Protein AF-A0A2N0NPM2-F1 (afdb_monomer_lite)

pLDDT: mean 70.09, std 13.03, range [45.12, 94.56]

Sequence (140 aa):
MSGAYEKAEANGKQTLLRNRANHIADYEALYHINFRNPEPEPNYIYYFGQAKYFEEWYNTRKDDDKSAIYEGFEEISIFTRHFKNVSNEFSNNIEYLIKRNEGKSSIDEFEEICEVKNTLEIEVKKFQLKLEKLRNLTES

Foldseek 3Di:
DPVVVVVVVVVVVVVVVVVVVVVVVVVVVVCVPPPDDPDPDPPPPPPPDPPPCVVVVCVVCVPPPPPPVCVCVVLVVVVVVVVVVLVVVVVVVVVVLCVVCPPDDDPVCVVVVVVVVVVVVVSVVVVVVVVVVSVVVVVD

Organism: NCBI:txid588596

Secondary structure (DSSP, 8-state):
-HHHHHHHHHHHHHHHHHHHHHHHHHHHHHHHHHTPPPPP-----------TTHHHHHHTTTT-TT-TTTTTHHHHHHHHHHHHHHHHHHHHHHHHHHHHHTT--TTHHHHHHHHHHHHHHHHHHHHHHHHHHHHHHH--

Radius of gyration: 32.59 Å; chains: 1; bounding box: 77×32×95 Å

Structure (mmCIF, N/CA/C/O backbone):
data_AF-A0A2N0NPM2-F1
#
_entry.id   AF-A0A2N0NPM2-F1
#
loop_
_atom_site.group_PDB
_atom_site.id
_atom_site.type_symbol
_atom_site.label_atom_id
_atom_site.label_alt_id
_atom_site.label_comp_id
_atom_site.label_asym_id
_atom_site.label_entity_id
_atom_site.label_seq_id
_atom_site.pdbx_PDB_ins_code
_atom_site.Cartn_x
_atom_site.Cartn_y
_atom_site.Cartn_z
_atom_site.occupancy
_atom_site.B_iso_or_equiv
_atom_site.auth_seq_id
_atom_site.auth_comp_id
_atom_site.auth_asym_id
_atom_site.auth_atom_id
_atom_site.pdbx_PDB_model_num
ATOM 1 N N . MET A 1 1 ? 49.969 4.060 -55.558 1.00 56.38 1 MET A N 1
ATOM 2 C CA . MET A 1 1 ? 49.852 3.572 -54.164 1.00 56.38 1 MET A CA 1
ATOM 3 C C . MET A 1 1 ? 48.932 4.448 -53.282 1.00 56.38 1 MET A C 1
ATOM 5 O O . MET A 1 1 ? 49.012 4.329 -52.069 1.00 56.38 1 MET A O 1
ATOM 9 N N . SER A 1 2 ? 48.023 5.281 -53.820 1.00 63.09 2 SER A N 1
ATOM 10 C CA . SER A 1 2 ? 47.179 6.182 -52.997 1.00 63.09 2 SER A CA 1
ATOM 11 C C . SER A 1 2 ? 45.982 5.493 -52.320 1.00 63.09 2 SER A C 1
ATOM 13 O O . SER A 1 2 ? 45.694 5.766 -51.160 1.00 63.09 2 SER A O 1
ATOM 15 N N . GLY A 1 3 ? 45.338 4.527 -52.984 1.00 68.38 3 GLY A N 1
ATOM 16 C CA . GLY A 1 3 ? 44.095 3.918 -52.478 1.00 68.38 3 GLY A CA 1
ATOM 17 C C . GLY A 1 3 ? 44.230 3.054 -51.213 1.00 68.38 3 GLY A C 1
ATOM 18 O O . GLY A 1 3 ? 43.247 2.833 -50.511 1.00 68.38 3 GLY A O 1
ATOM 19 N N . ALA A 1 4 ? 45.434 2.571 -50.882 1.00 70.88 4 ALA A N 1
ATOM 20 C CA . ALA A 1 4 ? 45.657 1.807 -49.650 1.00 70.88 4 ALA A CA 1
ATOM 21 C C . ALA A 1 4 ? 45.640 2.708 -48.400 1.00 70.88 4 ALA A C 1
ATOM 23 O O . ALA A 1 4 ? 45.126 2.302 -47.358 1.00 70.88 4 ALA A O 1
ATOM 24 N N . TYR A 1 5 ? 46.152 3.936 -48.524 1.00 71.56 5 TYR A N 1
ATOM 25 C CA . TYR A 1 5 ? 46.190 4.919 -47.439 1.00 71.56 5 TYR A CA 1
ATOM 26 C C . TYR A 1 5 ? 44.801 5.490 -47.142 1.00 71.56 5 TYR A C 1
ATOM 28 O O . TYR A 1 5 ? 44.401 5.535 -45.983 1.00 71.56 5 TYR A O 1
ATOM 36 N N . GLU A 1 6 ? 44.028 5.824 -48.176 1.00 78.31 6 GLU A N 1
ATOM 37 C CA . GLU A 1 6 ? 42.649 6.317 -48.025 1.00 78.31 6 GLU A CA 1
ATOM 38 C C . GLU A 1 6 ? 41.747 5.281 -47.337 1.00 78.31 6 GLU A C 1
ATOM 40 O O . GLU A 1 6 ? 40.969 5.606 -46.437 1.00 78.31 6 GLU A O 1
ATOM 45 N N . LYS A 1 7 ? 41.902 3.998 -47.693 1.00 79.25 7 LYS A N 1
ATOM 46 C CA . LYS A 1 7 ? 41.169 2.895 -47.058 1.00 79.25 7 LYS A CA 1
ATOM 47 C C . LYS A 1 7 ? 41.572 2.696 -45.593 1.00 79.25 7 LYS A C 1
ATOM 49 O O . LYS A 1 7 ? 40.711 2.443 -44.751 1.00 79.25 7 LYS A O 1
ATOM 54 N N . ALA A 1 8 ? 42.861 2.819 -45.275 1.00 80.75 8 ALA A N 1
ATOM 55 C CA . ALA A 1 8 ? 43.350 2.737 -43.900 1.00 80.75 8 ALA A CA 1
ATOM 56 C C . ALA A 1 8 ? 42.843 3.911 -43.043 1.00 80.75 8 ALA A C 1
ATOM 58 O O . ALA A 1 8 ? 42.424 3.702 -41.906 1.00 80.75 8 ALA A O 1
ATOM 59 N N . GLU A 1 9 ? 42.807 5.123 -43.601 1.00 83.19 9 GLU A N 1
ATOM 60 C CA . GLU A 1 9 ? 42.295 6.313 -42.922 1.00 83.19 9 GLU A CA 1
ATOM 61 C C . GLU A 1 9 ? 40.791 6.203 -42.624 1.00 83.19 9 GLU A C 1
ATOM 63 O O . GLU A 1 9 ? 40.362 6.458 -41.496 1.00 83.19 9 GLU A O 1
ATOM 68 N N . ALA A 1 10 ? 39.985 5.765 -43.599 1.00 82.44 10 ALA A N 1
ATOM 69 C CA . ALA A 1 10 ? 38.549 5.557 -43.414 1.00 82.44 10 ALA A CA 1
ATOM 70 C C . ALA A 1 10 ? 38.253 4.484 -42.349 1.00 82.44 10 ALA A C 1
ATOM 72 O O . ALA A 1 10 ? 37.450 4.711 -41.439 1.00 82.44 10 ALA A O 1
ATOM 73 N N . ASN A 1 11 ? 38.964 3.353 -42.399 1.00 88.38 11 ASN A N 1
ATOM 74 C CA . ASN A 1 1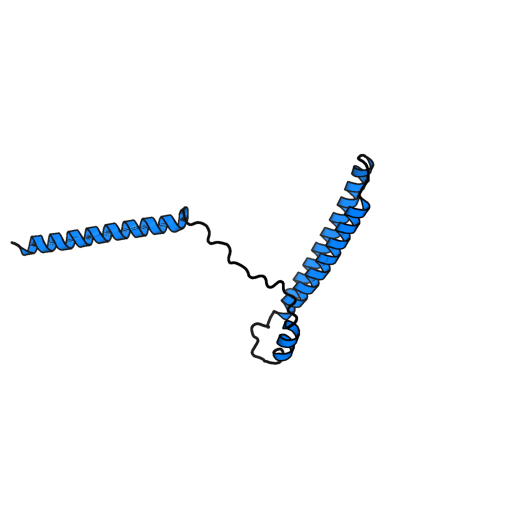1 ? 38.830 2.278 -41.413 1.00 88.38 11 ASN A CA 1
ATOM 75 C C . ASN A 1 11 ? 39.272 2.721 -40.008 1.00 88.38 11 ASN A C 1
ATOM 77 O O . ASN A 1 11 ? 38.636 2.360 -39.014 1.00 88.38 11 ASN A O 1
ATOM 81 N N . GLY A 1 12 ? 40.332 3.530 -39.916 1.00 89.31 12 GLY A N 1
ATOM 82 C CA . GLY A 1 12 ? 40.798 4.113 -38.659 1.00 89.31 12 GLY A CA 1
ATOM 83 C C . GLY A 1 12 ? 39.754 5.041 -38.039 1.00 89.31 12 GLY A C 1
ATOM 84 O O . GLY A 1 12 ? 39.423 4.897 -36.861 1.00 89.31 12 GLY A O 1
ATOM 85 N N . LYS A 1 13 ? 39.158 5.932 -38.843 1.00 91.12 13 LYS A N 1
ATOM 86 C CA . LYS A 1 13 ? 38.074 6.827 -38.402 1.00 91.12 13 LYS A CA 1
ATOM 87 C C . LYS A 1 13 ? 36.849 6.045 -37.927 1.00 91.12 13 LYS A C 1
ATOM 89 O O . LYS A 1 13 ? 36.333 6.327 -36.849 1.00 91.12 13 LYS A O 1
ATOM 94 N N . GLN A 1 14 ? 36.412 5.035 -38.679 1.00 92.44 14 GLN A N 1
ATOM 95 C CA . GLN A 1 14 ? 35.257 4.216 -38.301 1.00 92.44 14 GLN A CA 1
ATOM 96 C C . GLN A 1 14 ? 35.504 3.437 -37.000 1.00 92.44 14 GLN A C 1
ATOM 98 O O . GLN A 1 14 ? 34.631 3.386 -36.133 1.00 92.44 14 GLN A O 1
ATOM 103 N N . THR A 1 15 ? 36.703 2.877 -36.830 1.00 92.94 15 THR A N 1
ATOM 104 C CA . THR A 1 15 ? 37.089 2.149 -35.611 1.00 92.94 15 THR A CA 1
ATOM 105 C C . THR A 1 15 ? 37.135 3.076 -34.399 1.00 92.94 15 THR A C 1
ATOM 107 O O . THR A 1 15 ? 36.613 2.733 -33.339 1.00 92.94 15 THR A O 1
ATOM 110 N N . LEU A 1 16 ? 37.691 4.282 -34.559 1.00 93.69 16 LEU A N 1
ATOM 111 C CA . LEU A 1 16 ? 37.723 5.297 -33.507 1.00 93.69 16 LEU A CA 1
ATOM 112 C C . LEU A 1 16 ? 36.308 5.700 -33.070 1.00 93.69 16 LEU A C 1
ATOM 114 O O . LEU A 1 16 ? 36.030 5.764 -31.873 1.00 93.69 16 LEU A O 1
ATOM 118 N N . LEU A 1 17 ? 35.414 5.956 -34.030 1.00 94.25 17 LEU A N 1
ATOM 119 C CA . LEU A 1 17 ? 34.024 6.317 -33.748 1.00 94.25 17 LEU A CA 1
ATOM 120 C C . LEU A 1 17 ? 33.285 5.185 -33.032 1.00 94.25 17 LEU A C 1
ATOM 122 O O . LEU A 1 17 ? 32.584 5.439 -32.057 1.00 94.25 17 LEU A O 1
ATOM 126 N N . ARG A 1 18 ? 33.496 3.936 -33.463 1.00 93.19 18 ARG A N 1
ATOM 127 C CA . ARG A 1 18 ? 32.889 2.760 -32.833 1.00 93.19 18 ARG A CA 1
ATOM 128 C C . ARG A 1 18 ? 33.357 2.574 -31.389 1.00 93.19 18 ARG A C 1
ATOM 130 O O . ARG A 1 18 ? 32.525 2.366 -30.515 1.00 93.19 18 ARG A O 1
ATOM 137 N N . ASN A 1 19 ? 34.655 2.722 -31.121 1.00 94.19 19 ASN A N 1
ATOM 138 C CA . ASN A 1 19 ? 35.176 2.657 -29.752 1.00 94.19 19 ASN A CA 1
ATOM 139 C C . ASN A 1 19 ? 34.615 3.775 -28.868 1.00 94.19 19 ASN A C 1
ATOM 141 O O . ASN A 1 19 ? 34.227 3.517 -27.734 1.00 94.19 19 ASN A O 1
ATOM 145 N N . ARG A 1 20 ? 34.520 5.008 -29.380 1.00 94.56 20 ARG A N 1
ATOM 146 C CA . ARG A 1 20 ? 33.920 6.122 -28.628 1.00 94.56 20 ARG A CA 1
ATOM 147 C C . ARG A 1 20 ? 32.447 5.875 -28.308 1.00 94.56 20 ARG A C 1
ATOM 149 O O . ARG A 1 20 ? 32.044 6.114 -27.178 1.00 94.56 20 ARG A O 1
ATOM 156 N N . ALA A 1 21 ? 31.672 5.378 -29.270 1.00 92.88 21 ALA A N 1
ATOM 157 C CA . ALA A 1 21 ? 30.266 5.045 -29.055 1.00 92.88 21 ALA A CA 1
ATOM 158 C C . ALA A 1 21 ? 30.094 3.953 -27.988 1.00 92.88 21 ALA A C 1
ATOM 160 O O . ALA A 1 21 ? 29.254 4.101 -27.107 1.00 92.88 21 ALA A O 1
ATOM 161 N N . ASN A 1 22 ? 30.933 2.911 -28.015 1.00 92.44 22 ASN A N 1
ATOM 162 C CA . ASN A 1 22 ? 30.912 1.861 -26.996 1.00 92.44 22 ASN A CA 1
ATOM 163 C C . ASN A 1 22 ? 31.216 2.421 -25.599 1.00 92.44 22 ASN A C 1
ATOM 165 O O . ASN A 1 22 ? 30.475 2.148 -24.665 1.00 92.44 22 ASN A O 1
ATOM 169 N N . HIS A 1 23 ? 32.238 3.271 -25.463 1.00 87.38 23 HIS A N 1
ATOM 170 C CA . HIS A 1 23 ? 32.556 3.893 -24.175 1.00 87.38 23 HIS A CA 1
ATOM 171 C C . HIS A 1 23 ? 31.429 4.784 -23.633 1.00 87.38 23 HIS A C 1
ATOM 173 O O . HIS A 1 23 ? 31.232 4.830 -22.422 1.00 87.38 23 HIS A O 1
ATOM 179 N N . ILE A 1 24 ? 30.693 5.485 -24.503 1.00 87.81 24 ILE A N 1
ATOM 180 C CA . ILE A 1 24 ? 29.524 6.281 -24.097 1.00 87.81 24 ILE A CA 1
ATOM 181 C C . ILE A 1 24 ? 28.404 5.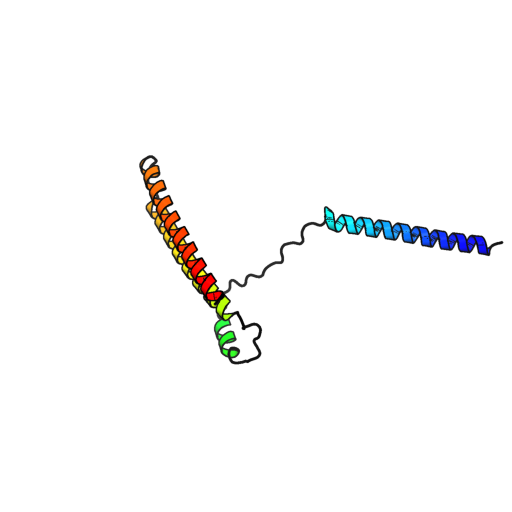358 -23.613 1.00 87.81 24 ILE A C 1
ATOM 183 O O . ILE A 1 24 ? 27.884 5.574 -22.525 1.00 87.81 24 ILE A O 1
ATOM 187 N N . ALA A 1 25 ? 28.089 4.304 -24.370 1.00 86.00 25 ALA A N 1
ATOM 188 C CA . ALA A 1 25 ? 27.055 3.342 -23.998 1.00 86.00 25 ALA A CA 1
ATOM 189 C C . ALA A 1 25 ? 27.372 2.636 -22.667 1.00 86.00 25 ALA A C 1
ATOM 191 O O . ALA A 1 25 ? 26.495 2.514 -21.814 1.00 86.00 25 ALA A O 1
ATOM 192 N N . ASP A 1 26 ? 28.628 2.230 -22.459 1.00 84.06 26 ASP A N 1
ATOM 193 C CA . ASP A 1 26 ? 29.081 1.619 -21.206 1.00 84.06 26 ASP A CA 1
ATOM 194 C C . ASP A 1 26 ? 28.956 2.601 -20.029 1.00 84.06 26 ASP A C 1
ATOM 196 O O . ASP A 1 26 ? 28.510 2.229 -18.942 1.00 84.06 26 ASP A O 1
ATOM 200 N N . TYR A 1 27 ? 29.316 3.872 -20.239 1.00 79.69 27 TYR A N 1
ATOM 201 C CA . TYR A 1 27 ? 29.200 4.906 -19.211 1.00 79.69 27 TYR A CA 1
ATOM 202 C C . TYR A 1 27 ? 27.738 5.216 -18.866 1.00 79.69 27 TYR A C 1
ATOM 204 O O . TYR A 1 27 ? 27.395 5.282 -17.688 1.00 79.69 27 TYR A O 1
ATOM 212 N N . GLU A 1 28 ? 26.866 5.357 -19.866 1.00 77.38 28 GLU A N 1
ATOM 213 C CA . GLU A 1 28 ? 25.427 5.573 -19.672 1.00 77.38 28 GLU A CA 1
ATOM 214 C C . GLU A 1 28 ? 24.777 4.383 -18.953 1.00 77.38 28 GLU A C 1
ATOM 216 O O . GLU A 1 28 ? 24.046 4.576 -17.980 1.00 77.38 28 GLU A O 1
ATOM 221 N N . ALA A 1 29 ? 25.106 3.148 -19.346 1.00 76.00 29 ALA A N 1
ATOM 222 C CA . ALA A 1 29 ? 24.611 1.942 -18.686 1.00 76.00 29 ALA A CA 1
ATOM 223 C C . ALA A 1 29 ? 25.011 1.887 -17.200 1.00 76.00 29 ALA A C 1
ATOM 225 O O . ALA A 1 29 ? 24.177 1.583 -16.346 1.00 76.00 29 ALA A O 1
ATOM 226 N N . LEU A 1 30 ? 26.258 2.238 -16.868 1.00 68.69 30 LEU A N 1
ATOM 227 C CA . LEU A 1 30 ? 26.721 2.321 -15.478 1.00 68.69 30 LEU A CA 1
ATOM 228 C C . LEU A 1 30 ? 26.079 3.488 -14.711 1.00 68.69 30 LEU A C 1
ATOM 230 O O . LEU A 1 30 ? 25.785 3.357 -13.519 1.00 68.69 30 LEU A O 1
ATOM 234 N N . TYR A 1 31 ? 25.828 4.616 -15.381 1.00 64.62 31 TYR A N 1
ATOM 235 C CA . TYR A 1 31 ? 25.175 5.783 -14.789 1.00 64.62 31 TYR A CA 1
ATOM 236 C C . TYR A 1 31 ? 23.726 5.480 -14.385 1.00 64.62 31 TYR A C 1
ATOM 238 O O . TYR A 1 31 ? 23.293 5.869 -13.298 1.00 64.62 31 TYR A O 1
ATOM 246 N N . HIS A 1 32 ? 22.999 4.713 -15.204 1.00 62.59 32 HIS A N 1
ATOM 247 C CA . HIS A 1 32 ? 21.626 4.296 -14.912 1.00 62.59 32 HIS A CA 1
ATOM 248 C C . HIS A 1 32 ? 21.500 3.344 -13.715 1.00 62.59 32 HIS A C 1
ATOM 250 O O . HIS A 1 32 ? 20.460 3.362 -13.059 1.00 62.59 32 HIS A O 1
ATOM 256 N N . ILE A 1 33 ? 22.529 2.544 -13.414 1.00 64.19 33 ILE A N 1
ATOM 257 C CA . ILE A 1 33 ? 22.500 1.569 -12.311 1.00 64.19 33 ILE A CA 1
ATOM 258 C C . ILE A 1 33 ? 22.916 2.214 -10.981 1.00 64.19 33 ILE A C 1
ATOM 260 O O . ILE A 1 33 ? 22.285 1.959 -9.960 1.00 64.19 33 ILE A O 1
ATOM 264 N N . ASN A 1 34 ? 23.956 3.056 -10.985 1.00 60.62 34 ASN A N 1
ATOM 265 C CA . ASN A 1 34 ? 24.607 3.495 -9.742 1.00 60.62 34 ASN A CA 1
ATOM 266 C C . ASN A 1 34 ? 24.377 4.969 -9.368 1.00 60.62 34 ASN A C 1
ATOM 268 O O . ASN A 1 34 ? 24.610 5.332 -8.217 1.00 60.62 34 ASN A O 1
ATOM 272 N N . PHE A 1 35 ? 23.956 5.826 -10.307 1.00 61.03 35 PHE A N 1
ATOM 273 C CA . PHE A 1 35 ? 23.906 7.285 -10.096 1.00 61.03 35 PHE A CA 1
ATOM 274 C C . PHE A 1 35 ? 22.583 7.938 -10.502 1.00 61.03 35 PHE A C 1
ATOM 276 O O . PHE A 1 35 ? 22.423 9.152 -10.368 1.00 61.03 35 PHE A O 1
ATOM 283 N N . ARG A 1 36 ? 21.617 7.152 -10.983 1.00 61.34 36 ARG A N 1
ATOM 284 C CA . ARG A 1 36 ? 20.269 7.647 -11.242 1.00 61.34 36 ARG A CA 1
ATOM 285 C C . ARG A 1 36 ? 19.586 7.895 -9.900 1.00 61.34 36 ARG A C 1
ATOM 287 O O . ARG A 1 36 ? 19.401 6.963 -9.122 1.00 61.34 36 ARG A O 1
ATOM 294 N N . ASN A 1 37 ? 19.194 9.142 -9.636 1.00 65.81 37 ASN A N 1
ATOM 295 C CA . ASN A 1 37 ? 18.247 9.412 -8.556 1.00 65.81 37 ASN A CA 1
ATOM 296 C C . ASN A 1 37 ? 17.015 8.524 -8.782 1.00 65.81 37 ASN A C 1
ATOM 298 O O . ASN A 1 37 ? 16.582 8.419 -9.937 1.00 65.81 37 ASN A O 1
ATOM 302 N N . PRO A 1 38 ? 16.465 7.882 -7.736 1.00 67.88 38 PRO A N 1
ATOM 303 C CA . PRO A 1 38 ? 15.226 7.136 -7.885 1.00 67.88 38 PRO A CA 1
ATOM 304 C C . PRO A 1 38 ? 14.204 8.045 -8.568 1.00 67.88 38 PRO A C 1
ATOM 306 O O . PRO A 1 38 ? 14.121 9.236 -8.245 1.00 67.88 38 PRO A O 1
ATOM 309 N N . GLU A 1 39 ? 13.490 7.510 -9.564 1.00 62.78 39 GLU A N 1
ATOM 310 C CA . GLU A 1 39 ? 12.358 8.242 -10.126 1.00 62.78 39 GLU A CA 1
ATOM 311 C C . GLU A 1 39 ? 11.469 8.672 -8.956 1.00 62.78 39 GLU A C 1
ATOM 313 O O . GLU A 1 39 ? 11.254 7.862 -8.046 1.00 62.78 39 GLU A O 1
ATOM 318 N N . PRO A 1 40 ? 11.017 9.940 -8.918 1.00 68.31 40 PRO A N 1
ATOM 319 C CA . PRO A 1 40 ? 10.084 10.356 -7.886 1.00 68.31 40 PRO A CA 1
ATOM 320 C C . PRO A 1 40 ? 8.917 9.374 -7.906 1.00 68.31 40 PRO A C 1
ATOM 322 O O . PRO A 1 40 ? 8.460 8.997 -8.990 1.00 68.31 40 PRO A O 1
ATOM 325 N N . GLU A 1 41 ? 8.484 8.933 -6.722 1.00 59.75 41 GLU A N 1
ATOM 326 C CA . GLU A 1 41 ? 7.323 8.054 -6.614 1.00 59.75 41 GLU A CA 1
ATOM 327 C C . GLU A 1 41 ? 6.211 8.613 -7.508 1.00 59.75 41 GLU A C 1
ATOM 329 O O . GLU A 1 41 ? 5.996 9.834 -7.505 1.00 59.75 41 GLU A O 1
ATOM 334 N N . PRO A 1 42 ? 5.550 7.770 -8.325 1.00 60.69 42 PRO A N 1
ATOM 335 C CA . PRO A 1 42 ? 4.477 8.249 -9.175 1.00 60.69 42 PRO A CA 1
ATOM 336 C C . PRO A 1 42 ? 3.513 9.030 -8.291 1.00 60.69 42 PRO A C 1
ATOM 338 O O . PRO A 1 42 ? 3.074 8.525 -7.259 1.00 60.69 42 PRO A O 1
ATOM 341 N N . ASN A 1 43 ? 3.231 10.281 -8.667 1.00 56.06 43 ASN A N 1
ATOM 342 C CA . ASN A 1 43 ? 2.258 11.104 -7.965 1.00 56.06 43 ASN A CA 1
ATOM 343 C C . ASN A 1 43 ? 0.904 10.400 -8.076 1.00 56.06 43 ASN A C 1
ATOM 345 O O . ASN A 1 43 ? 0.158 10.607 -9.034 1.00 56.06 43 ASN A O 1
ATOM 349 N N . TYR A 1 44 ? 0.594 9.538 -7.112 1.00 54.31 44 TYR A N 1
ATOM 350 C CA . TYR A 1 44 ? -0.734 8.994 -6.948 1.00 54.31 44 TYR A CA 1
ATOM 351 C C . TYR A 1 44 ? -1.636 10.186 -6.650 1.00 54.31 44 TYR A C 1
ATOM 353 O O . TYR A 1 44 ? -1.603 10.758 -5.560 1.00 54.31 44 TYR A O 1
ATOM 361 N N . ILE A 1 45 ? -2.435 10.595 -7.635 1.00 60.31 45 ILE A N 1
ATOM 362 C CA . ILE A 1 45 ? -3.546 11.503 -7.381 1.00 60.31 45 ILE A CA 1
ATOM 363 C C . ILE A 1 45 ? -4.586 10.674 -6.627 1.00 60.31 45 ILE A C 1
ATOM 365 O O . ILE A 1 45 ? -5.488 10.082 -7.218 1.00 60.31 45 ILE A O 1
ATOM 369 N N . TYR A 1 46 ? -4.437 10.589 -5.307 1.00 48.97 46 TYR A N 1
ATOM 370 C CA . TYR A 1 46 ? -5.484 10.071 -4.443 1.00 48.97 46 TYR A CA 1
ATOM 371 C C . TYR A 1 46 ? -6.645 11.065 -4.476 1.00 48.97 46 TYR A C 1
ATOM 373 O O . TYR A 1 46 ? -6.610 12.110 -3.826 1.00 48.97 46 TYR A O 1
ATOM 381 N N . TYR A 1 47 ? -7.688 10.750 -5.244 1.00 45.12 47 TYR A N 1
ATOM 382 C CA . TYR A 1 47 ? -8.949 11.486 -5.210 1.00 45.12 47 TYR A CA 1
ATOM 383 C C . TYR A 1 47 ? -9.676 11.190 -3.886 1.00 45.12 47 TYR A C 1
ATOM 385 O O . TYR A 1 47 ? -10.658 10.456 -3.833 1.00 45.12 47 TYR A O 1
ATOM 393 N N . PHE A 1 48 ? -9.220 11.795 -2.788 1.00 46.06 48 PHE A N 1
ATOM 394 C CA . PHE A 1 48 ? -9.995 11.904 -1.548 1.00 46.06 48 PHE A CA 1
ATOM 395 C C . PHE A 1 48 ? -11.000 13.055 -1.663 1.00 46.06 48 PHE A C 1
ATOM 397 O O . PHE A 1 48 ? -11.022 13.995 -0.874 1.00 46.06 48 PHE A O 1
ATOM 404 N N . GLY A 1 49 ? -11.840 13.001 -2.692 1.00 46.12 49 GLY A N 1
ATOM 405 C CA . GLY A 1 49 ? -12.956 13.916 -2.860 1.00 46.12 49 GLY A CA 1
ATOM 406 C C . GLY A 1 49 ? -14.248 13.129 -2.764 1.00 46.12 49 GLY A C 1
ATOM 407 O O . GLY A 1 49 ? -14.521 12.307 -3.633 1.00 46.12 49 GLY A O 1
ATOM 408 N N . GLN A 1 50 ? -15.075 13.397 -1.751 1.00 53.88 50 GLN A N 1
ATOM 409 C CA . GLN A 1 50 ? -16.505 13.095 -1.849 1.00 53.88 50 GLN A CA 1
ATOM 410 C C . GLN A 1 50 ? -17.072 13.982 -2.962 1.00 53.88 50 GLN A C 1
ATOM 412 O O . GLN A 1 50 ? -17.519 15.104 -2.726 1.00 53.88 50 GLN A O 1
ATOM 417 N N . ALA A 1 51 ? -16.947 13.527 -4.206 1.00 51.94 51 ALA A N 1
ATOM 418 C CA . ALA A 1 51 ? -17.412 14.273 -5.353 1.00 51.94 51 ALA A CA 1
ATOM 419 C C . ALA A 1 51 ? -18.942 14.289 -5.307 1.00 51.94 51 ALA A C 1
ATOM 421 O O . ALA A 1 51 ? -19.584 13.264 -5.506 1.00 51.94 51 ALA A O 1
ATOM 422 N N . LYS A 1 52 ? -19.524 15.470 -5.060 1.00 57.19 52 LYS A N 1
ATOM 423 C CA . LYS A 1 52 ? -20.979 15.715 -5.115 1.00 57.19 52 LYS A CA 1
ATOM 424 C C . LYS A 1 52 ? -21.621 15.213 -6.416 1.00 57.19 52 LYS A C 1
ATOM 426 O O . LYS A 1 52 ? -22.792 14.879 -6.431 1.00 57.19 52 LYS A O 1
ATOM 431 N N . TYR A 1 53 ? -20.827 15.133 -7.479 1.00 57.41 53 TYR A N 1
ATOM 432 C CA . TYR A 1 53 ? -21.237 14.713 -8.816 1.00 57.41 53 TYR A CA 1
ATOM 433 C C . TYR A 1 53 ? -21.025 13.215 -9.088 1.00 57.41 53 TYR A C 1
ATOM 435 O O . TYR A 1 53 ? -21.395 12.736 -10.155 1.00 57.41 53 TYR A O 1
ATOM 443 N N . PHE A 1 54 ? -20.415 12.464 -8.161 1.00 61.47 54 PHE A N 1
ATOM 444 C CA . PHE A 1 54 ? -20.157 11.034 -8.353 1.00 61.47 54 PHE A CA 1
ATOM 445 C C . PHE A 1 54 ? -21.451 10.225 -8.370 1.00 61.47 54 PHE A C 1
ATOM 447 O O . PHE A 1 54 ? -21.608 9.345 -9.205 1.00 61.47 54 PHE A O 1
ATOM 454 N N . GLU A 1 55 ? -22.392 1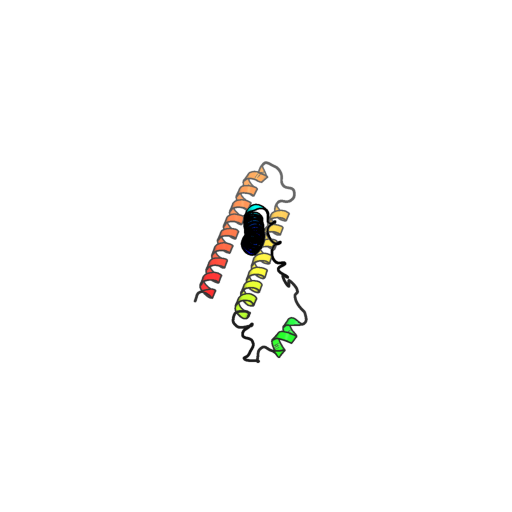0.538 -7.481 1.00 63.03 55 GLU A N 1
ATOM 455 C CA . GLU A 1 55 ? -23.657 9.809 -7.374 1.00 63.03 55 GLU A CA 1
ATOM 456 C C . GLU A 1 55 ? -24.540 10.020 -8.615 1.00 63.03 55 GLU A C 1
ATOM 458 O O . GLU A 1 55 ? -25.126 9.074 -9.137 1.00 63.03 55 GLU A O 1
ATOM 463 N N . GLU A 1 56 ? -24.557 11.239 -9.160 1.00 68.50 56 GLU A N 1
ATOM 464 C CA . GLU A 1 56 ? -25.213 11.556 -10.436 1.00 68.50 56 GLU A CA 1
ATOM 465 C C . GLU A 1 56 ? -24.518 10.869 -11.624 1.00 68.50 56 GLU A C 1
ATOM 467 O O . GLU A 1 56 ? -25.168 10.278 -12.489 1.00 68.50 56 GLU A O 1
ATOM 472 N N . TRP A 1 57 ? -23.183 10.889 -11.659 1.00 68.50 57 TRP A N 1
ATOM 473 C CA . TRP A 1 57 ? -22.400 10.209 -12.692 1.00 68.50 57 TRP A CA 1
ATOM 474 C C . TRP A 1 57 ? -22.560 8.678 -12.650 1.00 68.50 57 TRP A C 1
ATOM 476 O O . TRP A 1 57 ? -22.645 8.048 -13.703 1.00 68.50 57 TRP A O 1
ATOM 486 N N . TYR A 1 58 ? -22.650 8.087 -11.456 1.00 61.25 58 TYR A N 1
ATOM 487 C CA . TYR A 1 58 ? -22.872 6.655 -11.244 1.00 61.25 58 TYR A CA 1
ATOM 488 C C . TYR A 1 58 ? -24.272 6.236 -11.695 1.00 61.25 58 TYR A C 1
ATOM 490 O O . TYR A 1 58 ? -24.421 5.327 -12.510 1.00 61.25 58 TYR A O 1
ATOM 498 N N . ASN A 1 59 ? -25.304 6.949 -11.236 1.00 70.06 59 ASN A N 1
ATOM 499 C CA . ASN A 1 59 ? -26.687 6.634 -11.589 1.00 70.06 59 ASN A CA 1
ATOM 500 C C . ASN A 1 59 ? -26.964 6.727 -13.094 1.00 70.06 59 ASN A C 1
ATOM 502 O O . ASN A 1 59 ? -27.872 6.058 -13.574 1.00 70.06 59 ASN A O 1
ATOM 506 N N . THR A 1 60 ? -26.187 7.524 -13.833 1.00 71.12 60 THR A N 1
ATOM 507 C CA . THR A 1 60 ? -26.320 7.665 -15.291 1.00 71.12 60 THR A CA 1
ATOM 508 C C . THR A 1 60 ? -25.584 6.595 -16.098 1.00 71.12 60 THR A C 1
ATOM 510 O O . THR A 1 60 ? -25.806 6.516 -17.301 1.00 71.12 60 THR A O 1
ATOM 513 N N . ARG A 1 61 ? -24.707 5.789 -15.479 1.00 64.31 61 ARG A N 1
ATOM 514 C CA . ARG A 1 61 ? -23.834 4.825 -16.182 1.00 64.31 61 ARG A CA 1
ATOM 515 C C . ARG A 1 61 ? -23.881 3.397 -15.640 1.00 64.31 61 ARG A C 1
ATOM 517 O O . ARG A 1 61 ? -23.289 2.516 -16.251 1.00 64.31 61 ARG A O 1
ATOM 524 N N . LYS A 1 62 ? -24.573 3.160 -14.52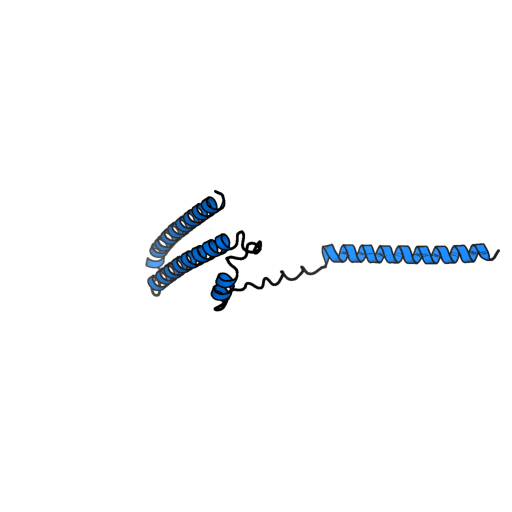2 1.00 63.06 62 LYS A N 1
ATOM 525 C CA . LYS A 1 62 ? -24.717 1.832 -13.899 1.00 63.06 62 LYS A CA 1
ATOM 526 C C . LYS A 1 62 ? -25.395 0.783 -14.794 1.00 63.06 62 LYS A C 1
ATOM 528 O O . LYS A 1 62 ? -25.124 -0.395 -14.624 1.00 63.06 62 LYS A O 1
ATOM 533 N N . ASP A 1 63 ? -26.235 1.218 -15.737 1.00 66.75 63 ASP A N 1
ATOM 534 C CA . ASP A 1 63 ? -26.983 0.338 -16.650 1.00 66.75 63 ASP A CA 1
ATOM 535 C C . ASP A 1 63 ? -26.270 0.147 -18.009 1.00 66.75 63 ASP A C 1
ATOM 537 O O . ASP A 1 63 ? -26.756 -0.587 -18.868 1.00 66.75 63 ASP A O 1
ATOM 541 N N . ASP A 1 64 ? -25.124 0.808 -18.231 1.00 63.16 64 ASP A N 1
ATOM 542 C CA . ASP A 1 64 ? -24.304 0.601 -19.426 1.00 63.16 64 ASP A CA 1
ATOM 543 C C . ASP A 1 64 ? -23.367 -0.603 -19.200 1.00 63.16 64 ASP A C 1
ATOM 545 O O . ASP A 1 64 ? -22.335 -0.491 -18.527 1.00 63.16 64 ASP A O 1
ATOM 549 N N . ASP A 1 65 ? -23.675 -1.727 -19.861 1.00 56.03 65 ASP A N 1
ATOM 550 C CA . ASP A 1 65 ? -22.919 -3.003 -19.914 1.00 56.03 65 ASP A CA 1
ATOM 551 C C . ASP A 1 65 ? -21.433 -2.876 -20.346 1.00 56.03 65 ASP A C 1
ATOM 553 O O . ASP A 1 65 ? -20.721 -3.866 -20.511 1.00 56.03 65 ASP A O 1
ATOM 557 N N . LYS A 1 66 ? -20.929 -1.657 -20.583 1.00 55.88 66 LYS A N 1
ATOM 558 C CA . LYS A 1 66 ? -19.554 -1.369 -21.031 1.00 55.88 66 LYS A CA 1
ATOM 559 C C . LYS A 1 66 ? -18.628 -0.842 -19.942 1.00 55.88 66 LYS A C 1
ATOM 561 O O . LYS A 1 66 ? -17.475 -0.516 -20.233 1.00 55.88 66 LYS A O 1
ATOM 566 N N . SER A 1 67 ? -19.074 -0.746 -18.699 1.00 54.34 67 SER A N 1
ATOM 567 C CA . SER A 1 67 ? -18.218 -0.284 -17.610 1.00 54.34 67 SER A CA 1
ATOM 568 C C . SER A 1 67 ? -17.357 -1.425 -17.047 1.00 54.34 67 SER A C 1
ATOM 570 O O . SER A 1 67 ? -17.418 -1.749 -15.874 1.00 54.34 67 SER A O 1
ATOM 572 N N . ALA A 1 68 ? -16.460 -1.989 -17.868 1.00 55.94 68 ALA A N 1
ATOM 573 C CA . ALA A 1 68 ? -15.415 -2.927 -17.415 1.00 55.94 68 ALA A CA 1
ATOM 574 C C . ALA A 1 68 ? -14.491 -2.318 -16.331 1.00 55.94 68 ALA A C 1
ATOM 576 O O . ALA A 1 68 ? -13.780 -3.024 -15.631 1.00 55.94 68 ALA A O 1
ATOM 577 N N . ILE A 1 69 ? -14.519 -0.989 -16.176 1.00 56.09 69 ILE A N 1
ATOM 578 C CA . ILE A 1 69 ? -13.860 -0.243 -15.092 1.00 56.09 69 ILE A CA 1
ATOM 579 C C . ILE A 1 69 ? -14.583 -0.454 -13.740 1.00 56.09 69 ILE A C 1
ATOM 581 O O . ILE A 1 69 ? -14.011 -0.191 -12.686 1.00 56.09 69 ILE A O 1
ATOM 585 N N . TYR A 1 70 ? -15.846 -0.890 -13.763 1.00 51.53 70 TYR A N 1
ATOM 586 C CA . TYR A 1 70 ? -16.719 -1.035 -12.597 1.00 51.53 70 TYR A CA 1
ATOM 587 C C . TYR A 1 70 ? -16.783 -2.467 -12.050 1.00 51.53 70 TYR A C 1
ATOM 589 O O . TYR A 1 70 ? -17.154 -2.656 -10.891 1.00 51.53 70 TYR A O 1
ATOM 597 N N . GLU A 1 71 ? -16.374 -3.466 -12.837 1.00 52.25 71 GLU A N 1
ATOM 598 C CA . GLU A 1 71 ? -16.208 -4.843 -12.367 1.00 52.25 71 GLU A CA 1
ATOM 599 C C . GLU A 1 71 ? -15.084 -4.862 -11.308 1.00 52.25 71 GLU A C 1
ATOM 601 O O . GLU A 1 71 ? -13.913 -4.642 -11.613 1.00 52.25 71 GLU A O 1
ATOM 606 N N . GLY A 1 72 ? -15.464 -4.989 -10.030 1.00 53.88 72 GLY A N 1
ATOM 607 C CA . GLY A 1 72 ? -14.573 -4.876 -8.862 1.00 53.88 72 GLY A CA 1
ATOM 608 C C . GLY A 1 72 ? -14.586 -3.518 -8.134 1.00 53.88 72 GLY A C 1
ATOM 609 O O . GLY A 1 72 ? -14.085 -3.418 -7.014 1.00 53.88 72 GLY A O 1
ATOM 610 N N . PHE A 1 73 ? -15.200 -2.464 -8.690 1.00 55.16 73 PHE A N 1
ATOM 611 C CA . PHE A 1 73 ? -15.283 -1.159 -8.012 1.00 55.16 73 PHE A CA 1
ATOM 612 C C . PHE A 1 73 ? -16.307 -1.152 -6.865 1.00 55.16 73 PHE A C 1
ATOM 614 O O . PHE A 1 73 ? -16.075 -0.490 -5.850 1.00 55.16 73 PHE A O 1
ATOM 621 N N . GLU A 1 74 ? -17.416 -1.898 -6.974 1.00 57.16 74 GLU A N 1
ATOM 622 C CA . GLU A 1 74 ? -18.379 -2.029 -5.867 1.00 57.16 74 GLU A CA 1
ATOM 623 C C . GLU A 1 74 ? -17.715 -2.608 -4.616 1.00 57.16 74 GLU A C 1
ATOM 625 O O . GLU A 1 74 ? -17.852 -2.030 -3.535 1.00 57.16 74 GLU A O 1
ATOM 630 N N . GLU A 1 75 ? -16.914 -3.663 -4.767 1.00 58.56 75 GLU A N 1
ATOM 631 C CA . GLU A 1 75 ? -16.161 -4.281 -3.673 1.00 58.56 75 GLU A CA 1
ATOM 632 C C . GLU A 1 75 ? -15.163 -3.303 -3.045 1.00 58.56 75 GLU A C 1
ATOM 634 O O . GLU A 1 75 ? -15.159 -3.128 -1.823 1.00 58.56 75 GLU A O 1
ATOM 639 N N . ILE A 1 76 ? -14.392 -2.573 -3.863 1.00 59.78 76 ILE A N 1
ATOM 640 C CA . ILE A 1 76 ? -13.470 -1.525 -3.391 1.00 59.78 76 ILE A CA 1
ATOM 641 C C . ILE A 1 76 ? -14.235 -0.425 -2.637 1.00 59.78 76 ILE A C 1
ATOM 643 O O . ILE A 1 76 ? -13.771 0.070 -1.604 1.00 59.78 76 ILE A O 1
ATOM 647 N N . SER A 1 77 ? -15.427 -0.047 -3.104 1.00 56.75 77 SER A N 1
ATOM 648 C CA . SER A 1 77 ? -16.252 0.993 -2.481 1.00 56.75 77 SER A CA 1
ATOM 649 C C . SER A 1 77 ? -16.833 0.552 -1.129 1.00 56.75 77 SER A C 1
ATOM 651 O O . SER A 1 77 ? -16.835 1.335 -0.169 1.00 56.75 77 SER A O 1
ATOM 653 N N . ILE A 1 78 ? -17.271 -0.708 -1.016 1.00 59.34 78 ILE A N 1
ATOM 654 C CA . ILE A 1 78 ? -17.796 -1.300 0.220 1.00 59.34 78 ILE A CA 1
ATOM 655 C C . ILE A 1 78 ? -16.659 -1.466 1.229 1.00 59.34 78 ILE A C 1
ATOM 657 O O . ILE A 1 78 ? -16.805 -1.052 2.385 1.00 59.34 78 ILE A O 1
ATOM 661 N N . PHE A 1 79 ? -15.507 -1.967 0.777 1.00 57.88 79 PHE A N 1
ATOM 662 C CA . PHE A 1 79 ? -14.296 -2.108 1.578 1.00 57.88 79 PHE A CA 1
ATOM 663 C C . PHE A 1 79 ? -13.827 -0.756 2.126 1.00 57.88 79 PHE A C 1
ATOM 665 O O . PHE A 1 79 ? -13.638 -0.607 3.333 1.00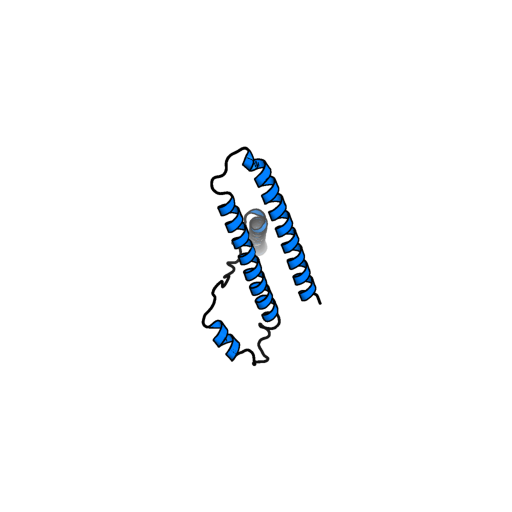 57.88 79 PHE A O 1
ATOM 672 N N . THR A 1 80 ? -13.743 0.271 1.275 1.00 60.06 80 THR A N 1
ATOM 673 C CA . THR A 1 80 ? -13.322 1.624 1.682 1.00 60.06 80 THR A CA 1
ATOM 674 C C . THR A 1 80 ? -14.298 2.238 2.689 1.00 60.06 80 THR A C 1
ATOM 676 O O . THR A 1 80 ? -13.882 2.867 3.665 1.00 60.06 80 THR A O 1
ATOM 679 N N . ARG A 1 81 ? -15.611 2.028 2.509 1.00 65.62 81 ARG A N 1
ATOM 680 C CA . ARG A 1 81 ? -16.641 2.491 3.454 1.00 65.62 81 ARG A CA 1
ATOM 681 C C . ARG A 1 81 ? -16.521 1.793 4.808 1.00 65.62 81 ARG A C 1
ATOM 683 O O . ARG A 1 81 ? -16.591 2.456 5.841 1.00 65.62 81 ARG A O 1
ATOM 690 N N . HIS A 1 82 ? -16.334 0.474 4.808 1.00 61.81 82 HIS A N 1
ATOM 691 C CA . HIS A 1 82 ? -16.153 -0.301 6.036 1.00 61.81 82 HIS A CA 1
ATOM 692 C C . HIS A 1 82 ? -14.869 0.107 6.758 1.00 61.81 82 HIS A C 1
ATOM 694 O O . HIS A 1 82 ? -14.909 0.374 7.957 1.00 61.81 82 HIS A O 1
ATOM 700 N N . PHE A 1 83 ? -13.767 0.268 6.027 1.00 65.06 83 PHE A N 1
ATOM 701 C CA . PHE A 1 83 ? -12.498 0.729 6.579 1.00 65.06 83 PHE A CA 1
ATOM 702 C C . PHE A 1 83 ? -12.615 2.122 7.211 1.00 65.06 83 PHE A C 1
ATOM 704 O O . PHE A 1 83 ? -12.167 2.326 8.336 1.00 65.06 83 PHE A O 1
ATOM 711 N N . LYS A 1 84 ? -13.291 3.069 6.546 1.00 68.50 84 LYS A N 1
ATOM 712 C CA . LYS A 1 84 ? -13.526 4.417 7.091 1.00 68.50 84 LYS A CA 1
ATOM 713 C C . LYS A 1 84 ? -14.334 4.388 8.392 1.00 68.50 84 LYS A C 1
ATOM 715 O O . LYS A 1 84 ? -13.991 5.096 9.335 1.00 68.50 84 LYS A O 1
ATOM 720 N N . ASN A 1 85 ? -15.375 3.558 8.469 1.00 65.62 85 ASN A N 1
ATOM 721 C CA . ASN A 1 85 ? -16.181 3.417 9.686 1.00 65.62 85 ASN A CA 1
ATOM 722 C C . ASN A 1 85 ? -15.367 2.823 10.844 1.00 65.62 85 ASN A C 1
ATOM 724 O O . ASN A 1 85 ? -15.419 3.337 11.958 1.00 65.62 85 ASN A O 1
ATOM 728 N N . VAL A 1 86 ? -14.581 1.783 10.560 1.00 66.31 86 VAL A N 1
ATOM 729 C CA . VAL A 1 86 ? -13.680 1.122 11.517 1.00 66.31 86 VAL A CA 1
ATOM 730 C C . VAL A 1 86 ? -12.592 2.089 12.004 1.00 66.31 86 VAL A C 1
ATOM 732 O O . VAL A 1 86 ? -12.314 2.146 13.199 1.00 66.31 86 VAL A O 1
ATOM 735 N N . SER A 1 87 ? -12.028 2.899 11.105 1.00 65.81 87 SER A N 1
ATOM 736 C CA . SER A 1 87 ? -11.039 3.926 11.449 1.00 65.81 87 SER A CA 1
ATOM 737 C C . SER A 1 87 ? -11.634 5.016 12.341 1.00 65.81 87 SER A C 1
ATOM 739 O O . SER A 1 87 ? -11.000 5.409 13.313 1.00 65.81 87 SER A O 1
ATOM 741 N N . ASN A 1 88 ? -12.854 5.480 12.052 1.00 71.31 88 ASN A N 1
ATOM 742 C CA . ASN A 1 88 ? -13.533 6.476 12.883 1.00 71.31 88 ASN A CA 1
ATOM 743 C C . ASN A 1 88 ? -13.851 5.932 14.289 1.00 71.31 88 ASN A C 1
ATOM 745 O O . ASN A 1 88 ? -13.681 6.648 15.271 1.00 71.31 88 ASN A O 1
ATOM 749 N N . GLU A 1 89 ? -14.284 4.670 14.398 1.00 71.75 89 GLU A N 1
ATOM 750 C CA . GLU A 1 89 ? -14.524 3.994 15.685 1.00 71.75 89 GLU A CA 1
ATOM 751 C C . GLU A 1 89 ? -13.236 3.938 16.527 1.00 71.75 89 GLU A C 1
ATOM 753 O O . GLU A 1 89 ? -13.247 4.305 17.701 1.00 71.75 89 GLU A O 1
ATOM 758 N N . PHE A 1 90 ? -12.108 3.573 15.908 1.00 68.44 90 PHE A N 1
ATOM 759 C CA . PHE A 1 90 ? -10.803 3.538 16.572 1.00 68.44 90 PHE A CA 1
ATOM 760 C C . PHE A 1 90 ? -10.333 4.919 17.039 1.00 68.44 90 PHE A C 1
ATOM 762 O O . PHE A 1 90 ? -9.904 5.078 18.182 1.00 68.44 90 PHE A O 1
ATOM 769 N N . SER A 1 91 ? -10.436 5.931 16.173 1.00 73.81 91 SER A N 1
ATOM 770 C CA . SER A 1 91 ? -10.046 7.302 16.512 1.00 73.81 91 SER A CA 1
ATOM 771 C C . SER A 1 91 ? -10.845 7.846 17.698 1.00 73.81 91 SER A C 1
ATOM 773 O O . SER A 1 91 ? -10.257 8.445 18.595 1.00 73.81 91 SER A O 1
ATOM 775 N N . ASN A 1 92 ? -12.152 7.571 17.754 1.00 74.69 92 ASN A N 1
ATOM 776 C CA . ASN A 1 92 ? -12.999 7.973 18.878 1.00 74.69 92 ASN A CA 1
ATOM 777 C C . ASN A 1 92 ? -12.585 7.286 20.191 1.00 74.69 92 ASN A C 1
ATOM 779 O O . ASN A 1 92 ? -12.570 7.928 21.242 1.00 74.69 92 ASN A O 1
ATOM 783 N N . ASN A 1 93 ? -12.220 6.001 20.140 1.00 74.56 93 ASN A N 1
ATOM 784 C CA . ASN A 1 93 ? -11.759 5.269 21.322 1.00 74.56 93 ASN A CA 1
ATOM 785 C C . ASN A 1 93 ? -10.423 5.814 21.840 1.00 74.56 93 ASN A C 1
ATOM 787 O O . ASN A 1 93 ? -10.273 6.013 23.045 1.00 74.56 93 ASN A O 1
ATOM 791 N N . ILE A 1 94 ? -9.479 6.134 20.950 1.00 74.31 94 ILE A N 1
ATOM 792 C CA . ILE A 1 94 ? -8.214 6.772 21.339 1.00 74.31 94 ILE A CA 1
ATOM 793 C C . ILE A 1 94 ? -8.463 8.142 21.969 1.00 74.31 94 ILE A C 1
ATOM 795 O O . ILE A 1 94 ? -7.900 8.439 23.021 1.00 74.31 94 ILE A O 1
ATOM 799 N N . GLU A 1 95 ? -9.318 8.970 21.368 1.00 78.00 95 GLU A N 1
ATOM 800 C CA . GLU A 1 95 ? -9.629 10.295 21.908 1.00 78.00 95 GLU A CA 1
ATOM 801 C C . GLU A 1 95 ? -10.259 10.201 23.307 1.00 78.00 95 GLU A C 1
ATOM 803 O O . GLU A 1 95 ? -9.895 10.960 24.209 1.00 78.00 95 GLU A O 1
ATOM 808 N N . TYR A 1 96 ? -11.153 9.229 23.518 1.00 75.38 96 TYR A N 1
ATOM 809 C CA . TYR A 1 96 ? -11.723 8.936 24.832 1.00 75.38 96 TYR A CA 1
ATOM 810 C C . TYR A 1 96 ? -10.647 8.542 25.854 1.00 75.38 96 TYR A C 1
ATOM 812 O O . TYR A 1 96 ? -10.651 9.050 26.977 1.00 75.38 96 TYR A O 1
ATOM 820 N N . LEU A 1 97 ? -9.705 7.674 25.472 1.00 71.75 97 LEU A N 1
ATOM 821 C CA . LEU A 1 97 ? -8.609 7.247 26.346 1.00 71.75 97 LEU A CA 1
ATOM 822 C C . LEU A 1 97 ? -7.659 8.402 26.691 1.00 71.75 97 LEU A C 1
ATOM 824 O O . LEU A 1 97 ? -7.248 8.518 27.843 1.00 71.75 97 LEU A O 1
ATOM 828 N N . ILE A 1 98 ? -7.352 9.282 25.733 1.00 77.81 98 ILE A N 1
ATOM 829 C CA . ILE A 1 98 ? -6.520 10.472 25.965 1.00 77.81 98 ILE A CA 1
ATOM 830 C C . ILE A 1 98 ? -7.207 11.409 26.964 1.00 77.81 98 ILE A C 1
ATOM 832 O O . ILE A 1 98 ? -6.615 11.737 27.989 1.00 77.81 98 ILE A O 1
ATOM 836 N N . LYS A 1 99 ? -8.476 11.767 26.724 1.00 80.12 99 LYS A N 1
ATOM 837 C CA . LYS A 1 99 ? -9.259 12.634 27.626 1.00 80.12 99 LYS A CA 1
ATOM 838 C C . LYS A 1 99 ? -9.392 12.055 29.031 1.00 80.12 99 LYS A C 1
ATOM 840 O O . LYS A 1 99 ? -9.342 12.787 30.011 1.00 80.12 99 LYS A O 1
ATOM 845 N N . ARG A 1 100 ? -9.563 10.736 29.147 1.00 69.62 100 ARG A N 1
ATOM 846 C CA . ARG A 1 100 ? -9.667 10.052 30.443 1.00 69.62 100 ARG A CA 1
ATOM 847 C C . ARG A 1 100 ? -8.386 10.164 31.274 1.00 69.62 100 ARG A C 1
ATOM 849 O O . ARG A 1 100 ? -8.473 10.100 32.497 1.00 69.62 100 ARG A O 1
ATOM 856 N N . ASN A 1 101 ? -7.231 10.290 30.630 1.00 64.56 101 ASN A N 1
ATOM 857 C CA . ASN A 1 101 ? -5.923 10.275 31.286 1.00 64.56 101 ASN A CA 1
ATOM 858 C C . ASN A 1 101 ? -5.267 11.662 31.361 1.00 64.56 101 ASN A C 1
ATOM 860 O O . ASN A 1 101 ? -4.184 11.806 31.925 1.00 64.56 101 ASN A O 1
ATOM 864 N N . GLU A 1 102 ? -5.926 12.691 30.832 1.00 72.19 102 GLU A N 1
ATOM 865 C CA . GLU A 1 102 ? -5.476 14.075 30.907 1.00 72.19 102 GLU A CA 1
ATOM 866 C C . GLU A 1 102 ? -5.539 14.570 32.370 1.00 72.19 102 GLU A C 1
ATOM 868 O O . GLU A 1 102 ? -6.616 14.702 32.951 1.00 72.19 102 GLU A O 1
ATOM 873 N N . GLY A 1 103 ? -4.375 14.814 32.990 1.00 66.94 103 GLY A N 1
ATOM 874 C CA . GLY A 1 103 ? -4.258 15.405 34.335 1.00 66.94 103 GLY A CA 1
ATOM 875 C C . GLY A 1 103 ? -4.025 14.445 35.516 1.00 66.94 103 GLY A C 1
ATOM 876 O O . GLY A 1 103 ? -4.155 14.880 36.661 1.00 66.94 103 GLY A O 1
ATOM 877 N N . LYS A 1 104 ? -3.681 13.171 35.282 1.00 64.62 104 LYS A N 1
ATOM 878 C CA . LYS A 1 104 ? -3.330 12.194 36.341 1.00 64.62 104 LYS A CA 1
ATOM 879 C C . LYS A 1 104 ? -1.814 12.164 36.628 1.00 64.62 104 LYS A C 1
ATOM 881 O O . LYS A 1 104 ? -1.055 12.677 35.818 1.00 64.62 104 LYS A O 1
ATOM 886 N N . SER A 1 105 ? -1.394 11.659 37.802 1.00 58.97 105 SER A N 1
ATOM 887 C CA . SER A 1 105 ? -0.033 11.815 38.377 1.00 58.97 105 SER A CA 1
ATOM 888 C C . SER A 1 105 ? 0.758 10.495 38.556 1.00 58.97 105 SER A C 1
ATOM 890 O O . SER A 1 105 ? 0.191 9.466 38.919 1.00 58.97 105 SER A O 1
ATOM 892 N N . SER A 1 106 ? 2.089 10.592 38.408 1.00 58.06 106 SER A N 1
ATOM 893 C CA . SER A 1 106 ? 3.176 9.594 38.238 1.00 58.06 106 SER A CA 1
ATOM 894 C C . SER A 1 106 ? 3.143 8.195 38.885 1.00 58.06 106 SER A C 1
ATOM 896 O O . SER A 1 106 ? 3.919 7.349 38.441 1.00 58.06 106 SER A O 1
ATOM 898 N N . ILE A 1 107 ? 2.333 7.899 39.903 1.00 54.69 107 ILE A N 1
ATOM 899 C CA . ILE A 1 107 ? 2.313 6.567 40.557 1.00 54.69 107 ILE A CA 1
ATOM 900 C C . ILE A 1 107 ? 1.047 5.777 40.211 1.00 54.69 107 ILE A C 1
ATOM 902 O O . ILE A 1 107 ? 1.147 4.587 39.923 1.00 54.69 107 ILE A O 1
ATOM 906 N N . ASP A 1 108 ? -0.097 6.450 40.097 1.00 54.47 108 ASP A N 1
ATOM 907 C CA . ASP A 1 108 ? -1.316 5.873 39.513 1.00 54.47 108 ASP A CA 1
ATOM 908 C C . ASP A 1 108 ? -1.170 5.689 37.985 1.00 54.47 108 ASP A C 1
ATOM 910 O O . ASP A 1 108 ? -1.843 4.863 37.371 1.00 54.47 108 ASP A O 1
ATOM 914 N N . GLU A 1 109 ? -0.217 6.403 37.369 1.00 53.69 109 GLU A N 1
ATOM 915 C CA . GLU A 1 109 ? 0.129 6.292 35.948 1.00 53.69 109 GLU A CA 1
ATOM 916 C C . GLU A 1 109 ? 0.608 4.886 35.549 1.00 53.69 109 GLU A C 1
ATOM 918 O O . GLU A 1 109 ? 0.295 4.443 34.451 1.00 53.69 109 GLU A O 1
ATOM 923 N N . PHE A 1 110 ? 1.330 4.141 36.395 1.00 53.72 110 PHE A N 1
ATOM 924 C CA . PHE A 1 110 ? 1.865 2.826 35.997 1.00 53.72 110 PHE A CA 1
ATOM 925 C C . PHE A 1 110 ? 0.794 1.729 35.926 1.00 53.72 110 PHE A C 1
ATOM 927 O O . PHE A 1 110 ? 0.840 0.885 35.025 1.00 53.72 110 PHE A O 1
ATOM 934 N N . GLU A 1 111 ? -0.166 1.741 36.851 1.00 62.47 111 GLU A N 1
ATOM 935 C CA . GLU A 1 111 ? -1.276 0.784 36.869 1.00 62.47 111 GLU A CA 1
ATOM 936 C C . GLU A 1 111 ? -2.282 1.120 35.758 1.00 62.47 111 GLU A C 1
ATOM 938 O O . GLU A 1 111 ? -2.661 0.240 34.982 1.00 62.47 111 GLU A O 1
ATOM 943 N N . GLU A 1 112 ? -2.576 2.407 35.540 1.00 61.69 112 GLU A N 1
ATOM 944 C CA . GLU A 1 112 ? -3.416 2.846 34.422 1.00 61.69 112 GLU A CA 1
ATOM 945 C C . GLU A 1 112 ? -2.759 2.661 33.046 1.00 61.69 112 GLU A C 1
ATOM 947 O O . GLU A 1 112 ? -3.448 2.302 32.091 1.00 61.69 112 GLU A O 1
ATOM 952 N N . ILE A 1 113 ? -1.438 2.829 32.904 1.00 67.94 113 ILE A N 1
ATOM 953 C CA . ILE A 1 113 ? -0.724 2.500 31.657 1.00 67.94 113 ILE A CA 1
ATOM 954 C C . ILE A 1 113 ? -0.855 1.005 31.352 1.00 67.94 113 ILE A C 1
ATOM 956 O O . ILE A 1 113 ? -1.052 0.634 30.192 1.00 67.94 113 ILE A O 1
ATOM 960 N N . CYS A 1 114 ? -0.776 0.138 32.368 1.00 68.44 114 CYS A N 1
ATOM 961 C CA . CYS A 1 114 ? -0.985 -1.299 32.190 1.00 68.44 114 CYS A CA 1
ATOM 962 C C . CYS A 1 114 ? -2.421 -1.612 31.752 1.00 68.44 114 CYS A C 1
ATOM 964 O O . CYS A 1 114 ? -2.616 -2.416 30.838 1.00 68.44 114 CYS A O 1
ATOM 966 N N . GLU A 1 115 ? -3.419 -0.952 32.342 1.00 75.25 115 GLU A N 1
ATOM 967 C CA . GLU A 1 115 ? -4.814 -1.095 31.925 1.00 75.25 115 GLU A CA 1
ATOM 968 C C . GLU A 1 115 ? -5.025 -0.612 30.490 1.00 75.25 115 GLU A C 1
ATOM 970 O O . GLU A 1 115 ? -5.505 -1.377 29.660 1.00 75.25 115 GLU A O 1
ATOM 975 N N . VAL A 1 116 ? -4.591 0.605 30.152 1.00 79.56 116 VAL A N 1
ATOM 976 C CA . VAL A 1 116 ? -4.700 1.177 28.801 1.00 79.56 116 VAL A CA 1
ATOM 977 C C . VAL A 1 116 ? -4.000 0.297 27.769 1.00 79.56 116 VAL A C 1
ATOM 979 O O . VAL A 1 116 ? -4.565 0.043 26.705 1.00 79.56 116 VAL A O 1
ATOM 982 N N . LYS A 1 117 ? -2.809 -0.226 28.086 1.00 81.94 117 LYS A N 1
ATOM 983 C CA . LYS A 1 117 ? -2.091 -1.179 27.234 1.00 81.94 117 LYS A CA 1
ATOM 984 C C . LYS A 1 117 ? -2.925 -2.435 26.986 1.00 81.94 117 LYS A C 1
ATOM 986 O O . LYS A 1 117 ? -3.043 -2.855 25.838 1.00 81.94 117 LYS A O 1
ATOM 991 N N . ASN A 1 118 ? -3.521 -3.011 28.028 1.00 82.06 118 ASN A N 1
ATOM 992 C CA . ASN A 1 118 ? -4.359 -4.202 27.896 1.00 82.06 118 ASN A CA 1
ATOM 993 C C . ASN A 1 118 ? -5.613 -3.918 27.053 1.00 82.06 118 ASN A C 1
ATOM 995 O O . ASN A 1 118 ? -5.968 -4.724 26.192 1.00 82.06 118 ASN A O 1
ATOM 999 N N . THR A 1 119 ? -6.259 -2.764 27.242 1.00 87.19 119 THR A N 1
ATOM 1000 C CA . THR A 1 119 ? -7.432 -2.362 26.450 1.00 87.19 119 THR A CA 1
ATOM 1001 C C . THR A 1 119 ? -7.070 -2.164 24.980 1.00 87.19 119 THR A C 1
ATOM 1003 O O . THR A 1 119 ? -7.759 -2.689 24.106 1.00 87.19 119 THR A O 1
ATOM 1006 N N . LEU A 1 120 ? -5.952 -1.484 24.702 1.00 84.12 120 LEU A N 1
ATOM 1007 C CA . LEU A 1 120 ? -5.420 -1.3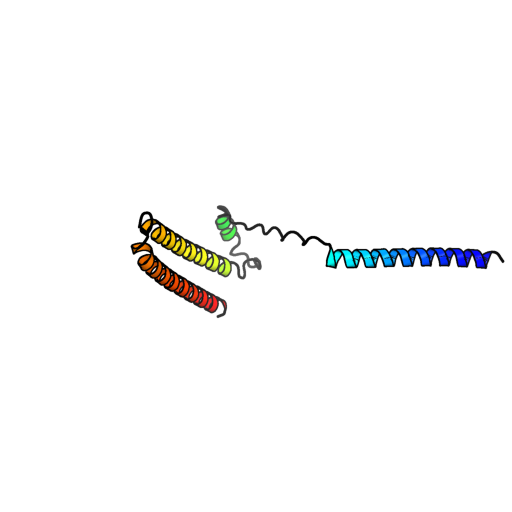08 23.349 1.00 84.12 120 LEU A CA 1
ATOM 1008 C C . LEU A 1 120 ? -5.085 -2.651 22.701 1.00 84.12 120 LEU A C 1
ATOM 1010 O O . LEU A 1 120 ? -5.417 -2.877 21.542 1.00 84.12 120 LEU A O 1
ATOM 1014 N N . GLU A 1 121 ? -4.476 -3.575 23.442 1.00 89.81 121 GLU A N 1
ATOM 1015 C CA . GLU A 1 121 ? -4.139 -4.901 22.927 1.00 89.81 121 GLU A CA 1
ATOM 1016 C C . GLU A 1 121 ? -5.398 -5.708 22.564 1.00 89.81 121 GLU A C 1
ATOM 1018 O O . GLU A 1 121 ? -5.434 -6.389 21.535 1.00 89.81 121 GLU A O 1
ATOM 1023 N N . ILE A 1 122 ? -6.464 -5.596 23.364 1.00 90.62 122 ILE A N 1
ATOM 1024 C CA . ILE A 1 122 ? -7.773 -6.192 23.061 1.00 90.62 122 ILE A CA 1
ATOM 1025 C C . ILE A 1 122 ? -8.387 -5.558 21.809 1.00 90.62 122 ILE A C 1
ATOM 1027 O O . ILE A 1 122 ? -8.911 -6.277 20.955 1.00 90.62 122 ILE A O 1
ATOM 1031 N N . GLU A 1 123 ? -8.339 -4.233 21.682 1.00 88.62 123 GLU A N 1
ATOM 1032 C CA . GLU A 1 123 ? -8.851 -3.539 20.501 1.00 88.62 123 GLU A CA 1
ATOM 1033 C C . GLU A 1 123 ? -8.086 -3.936 19.239 1.00 88.62 123 GLU A C 1
ATOM 1035 O O . GLU A 1 123 ? -8.713 -4.332 18.257 1.00 88.62 123 GLU A O 1
ATOM 1040 N N . VAL A 1 124 ? -6.751 -3.950 19.278 1.00 88.62 124 VAL A N 1
ATOM 1041 C CA . VAL A 1 124 ? -5.904 -4.394 18.160 1.00 88.62 124 VAL A CA 1
ATOM 1042 C C . VAL A 1 124 ? -6.251 -5.824 17.740 1.00 88.62 124 VAL A C 1
ATOM 1044 O O . VAL A 1 124 ? -6.452 -6.077 16.551 1.00 88.62 124 VAL A O 1
ATOM 1047 N N . LYS A 1 125 ? -6.415 -6.752 18.693 1.00 91.06 125 LYS A N 1
ATOM 1048 C CA . LYS A 1 125 ? -6.849 -8.132 18.400 1.00 91.06 125 LYS A CA 1
ATOM 1049 C C . LYS A 1 125 ? -8.236 -8.173 17.748 1.00 91.06 125 LYS A C 1
ATOM 1051 O O . LYS A 1 125 ? -8.452 -8.927 16.799 1.00 91.06 125 LYS A O 1
ATOM 1056 N N . LYS A 1 126 ? -9.181 -7.342 18.204 1.00 88.06 126 LYS A N 1
ATOM 1057 C CA . LYS A 1 126 ? -10.505 -7.216 17.567 1.00 88.06 126 LYS A CA 1
ATOM 1058 C C . LYS A 1 126 ? -10.405 -6.674 16.139 1.00 88.06 126 LYS A C 1
ATOM 1060 O O . LYS A 1 126 ? -11.123 -7.173 15.272 1.00 88.06 126 LYS A O 1
ATOM 1065 N N . PHE A 1 127 ? -9.536 -5.697 15.873 1.00 82.00 127 PHE A N 1
ATOM 1066 C CA . PHE A 1 127 ? -9.312 -5.191 14.514 1.00 82.00 127 PHE A CA 1
ATOM 1067 C C . PHE A 1 127 ? -8.720 -6.262 13.603 1.00 82.00 127 PHE A C 1
ATOM 1069 O O . PHE A 1 127 ? -9.224 -6.446 12.499 1.00 82.00 127 PHE A O 1
ATOM 1076 N N . GLN A 1 128 ? -7.728 -7.021 14.074 1.00 86.75 128 GLN A N 1
ATOM 1077 C CA . GLN A 1 128 ? -7.148 -8.134 13.314 1.00 86.75 128 GLN A CA 1
ATOM 1078 C C . GLN A 1 128 ? -8.213 -9.169 12.921 1.00 86.75 128 GLN A C 1
ATOM 1080 O O . GLN A 1 128 ? -8.309 -9.532 11.752 1.00 86.75 128 GLN A O 1
ATOM 1085 N N . LEU A 1 129 ? -9.087 -9.556 13.856 1.00 88.88 129 LEU A N 1
ATOM 1086 C CA . LEU A 1 129 ? -10.203 -10.468 13.576 1.00 88.88 129 LEU A CA 1
ATOM 1087 C C . LEU A 1 129 ? -11.214 -9.892 12.573 1.00 88.88 129 LEU A C 1
ATOM 1089 O O . LEU A 1 129 ? -11.743 -10.627 11.739 1.00 88.88 129 LEU A O 1
ATOM 1093 N N . LYS A 1 130 ? -11.519 -8.588 12.645 1.00 87.88 130 LYS A N 1
ATOM 1094 C CA . LYS A 1 130 ? -12.393 -7.926 11.660 1.00 87.88 130 LYS A CA 1
ATOM 1095 C C . LYS A 1 130 ? -11.745 -7.927 10.265 1.00 87.88 130 LYS A C 1
ATOM 1097 O O . LYS A 1 130 ? -12.441 -8.209 9.295 1.00 87.88 130 LYS A O 1
ATOM 1102 N N . LEU A 1 131 ? -10.439 -7.666 10.163 1.00 81.56 131 LEU A N 1
ATOM 1103 C CA . LEU A 1 131 ? -9.699 -7.695 8.894 1.00 81.56 131 LEU A CA 1
ATOM 1104 C C . LEU A 1 131 ? -9.653 -9.098 8.283 1.00 81.56 131 LEU A C 1
ATOM 1106 O O . LEU A 1 131 ? -9.874 -9.247 7.086 1.00 81.56 131 LEU A O 1
ATOM 1110 N N . GLU A 1 132 ? -9.430 -10.127 9.097 1.00 86.00 132 GLU A N 1
ATOM 1111 C CA . GLU A 1 132 ? -9.414 -11.516 8.633 1.00 86.00 132 GLU A CA 1
ATOM 1112 C C . GLU A 1 132 ? -10.785 -11.959 8.102 1.00 86.00 132 GLU A C 1
ATOM 1114 O O . GLU A 1 132 ? -10.873 -12.570 7.039 1.00 86.00 132 GLU A O 1
ATOM 1119 N N . LYS A 1 133 ? -11.876 -11.573 8.779 1.00 83.25 133 LYS A N 1
ATOM 1120 C CA . LYS A 1 133 ? -13.241 -11.813 8.281 1.00 83.25 133 LYS A CA 1
ATOM 1121 C C . LYS A 1 133 ? -13.506 -11.126 6.944 1.00 83.25 133 LYS A C 1
ATOM 1123 O O . LYS A 1 133 ? -14.140 -11.726 6.085 1.00 83.25 133 LYS A O 1
ATOM 1128 N N . LEU A 1 134 ? -13.040 -9.887 6.777 1.00 75.12 134 LEU A N 1
ATOM 1129 C CA . LEU A 1 134 ? -13.182 -9.159 5.514 1.00 75.12 134 LEU A CA 1
ATOM 1130 C C . LEU A 1 134 ? -12.380 -9.824 4.391 1.00 75.12 134 LEU A C 1
ATOM 1132 O O . LEU A 1 134 ? -12.919 -9.986 3.304 1.00 75.12 134 LEU A O 1
ATOM 1136 N N . ARG A 1 135 ? -11.149 -10.278 4.664 1.00 75.94 135 ARG A N 1
ATOM 1137 C CA . ARG A 1 135 ? -10.330 -11.013 3.687 1.00 75.94 135 ARG A CA 1
ATOM 1138 C C . ARG A 1 135 ? -11.015 -12.300 3.218 1.00 75.94 135 ARG A C 1
ATOM 1140 O O . ARG A 1 135 ? -11.068 -12.572 2.026 1.00 75.94 135 ARG A O 1
ATOM 1147 N N . ASN A 1 136 ? -11.593 -13.062 4.142 1.00 75.94 136 ASN A N 1
ATOM 1148 C CA . ASN A 1 136 ? -12.267 -14.318 3.804 1.00 75.94 136 ASN A CA 1
ATOM 1149 C C . ASN A 1 136 ? -13.576 -14.105 3.017 1.00 75.94 136 ASN A C 1
ATOM 1151 O O . ASN A 1 136 ? -14.019 -15.016 2.328 1.00 75.94 136 ASN A O 1
ATOM 1155 N N . LEU A 1 137 ? -14.203 -12.926 3.118 1.00 72.38 137 LEU A N 1
ATOM 1156 C CA . LEU A 1 137 ? -15.379 -12.559 2.317 1.00 72.38 137 LEU A CA 1
ATOM 1157 C C . LEU A 1 137 ? -15.017 -12.154 0.883 1.00 72.38 137 LEU A C 1
ATOM 1159 O O . LEU A 1 137 ? -15.863 -12.270 0.011 1.00 72.38 137 LEU A O 1
ATOM 1163 N N . THR A 1 138 ? -13.793 -11.676 0.649 1.00 53.91 138 THR A N 1
ATOM 1164 C CA . THR A 1 138 ? -13.294 -11.306 -0.689 1.00 53.91 138 THR A CA 1
ATOM 1165 C C . THR A 1 138 ? -12.642 -12.472 -1.442 1.00 53.91 138 THR A C 1
ATOM 1167 O O . THR A 1 138 ? -12.374 -12.352 -2.630 1.00 53.91 138 THR A O 1
ATOM 1170 N N . GLU A 1 139 ? -12.346 -13.585 -0.759 1.00 56.16 139 GLU A N 1
ATOM 1171 C CA . GLU A 1 139 ? -11.727 -14.794 -1.338 1.00 56.16 139 GLU A CA 1
ATOM 1172 C C . GLU A 1 139 ? -12.733 -15.946 -1.587 1.00 56.16 139 GLU A C 1
ATOM 1174 O O . GLU A 1 139 ? -12.335 -16.994 -2.098 1.00 56.16 139 GLU A O 1
ATOM 1179 N N . SER A 1 140 ? -14.014 -15.773 -1.223 1.00 48.25 140 SER A N 1
ATOM 1180 C CA . SER A 1 140 ? -15.113 -16.741 -1.425 1.00 48.25 140 SER A CA 1
ATOM 1181 C C . SER A 1 140 ? -15.988 -16.379 -2.615 1.00 48.25 140 SER A C 1
ATOM 1183 O O . SER A 1 140 ? -16.620 -17.330 -3.132 1.00 48.25 140 SER A O 1
#